Protein AF-A0A9E4EYC8-F1 (afdb_monomer)

Mean predicted aligned error: 3.81 Å

Solvent-accessible surface area (backbone atoms only — not comparable to full-atom values): 6809 Å² total; per-residue (Å²): 127,56,66,68,50,48,74,72,69,54,68,78,38,84,75,52,72,67,47,51,50,29,39,77,72,71,73,49,69,86,76,77,84,79,64,57,72,69,58,53,51,49,48,51,52,50,50,52,52,49,43,66,72,43,47,96,54,33,14,61,90,76,63,70,53,91,98,54,93,49,79,51,68,50,88,82,72,42,74,76,47,53,58,66,84,60,31,38,53,56,54,38,51,50,35,68,75,62,75,53,86,83,77,81,84,82,131

Structure (mmCIF, N/CA/C/O backbone):
data_AF-A0A9E4EYC8-F1
#
_entry.id   AF-A0A9E4EYC8-F1
#
loop_
_atom_site.group_PDB
_atom_site.id
_atom_site.type_symbol
_atom_site.label_atom_id
_atom_site.label_alt_id
_atom_site.label_comp_id
_atom_site.label_asym_id
_atom_site.label_entity_id
_atom_site.label_seq_id
_atom_site.pdbx_PDB_ins_code
_atom_site.Cartn_x
_atom_site.Cartn_y
_atom_site.Cartn_z
_atom_site.occupancy
_atom_site.B_iso_or_equiv
_atom_site.auth_seq_id
_atom_site.auth_comp_id
_atom_site.auth_asym_id
_atom_site.auth_atom_id
_atom_site.pdbx_PDB_model_num
ATOM 1 N N . MET A 1 1 ? -4.964 2.419 18.369 1.00 76.12 1 MET A N 1
ATOM 2 C CA . MET A 1 1 ? -3.981 2.895 17.375 1.00 76.12 1 MET A CA 1
ATOM 3 C C . MET A 1 1 ? -2.670 3.201 18.088 1.00 76.12 1 MET A C 1
ATOM 5 O O . MET A 1 1 ? -2.724 3.594 19.249 1.00 76.12 1 MET A O 1
ATOM 9 N N . ASP A 1 2 ? -1.522 3.001 17.435 1.00 78.62 2 ASP A N 1
ATOM 10 C CA . ASP A 1 2 ? -0.195 3.292 18.003 1.00 78.62 2 ASP A CA 1
ATOM 11 C C . ASP A 1 2 ? -0.059 4.791 18.335 1.00 78.62 2 ASP A C 1
ATOM 13 O O . ASP A 1 2 ? -0.263 5.653 17.476 1.00 78.62 2 ASP A O 1
ATOM 17 N N . SER A 1 3 ? 0.288 5.110 19.585 1.00 82.62 3 SER A N 1
ATOM 18 C CA . SER A 1 3 ? 0.437 6.490 20.056 1.00 82.62 3 SER A CA 1
ATOM 19 C C . SER A 1 3 ? 1.531 7.257 19.309 1.00 82.62 3 SER A C 1
ATOM 21 O O . SER A 1 3 ? 1.398 8.465 19.120 1.00 82.62 3 SER A O 1
ATOM 23 N N . LYS A 1 4 ? 2.573 6.575 18.818 1.00 85.69 4 LYS A N 1
ATOM 24 C CA . LYS A 1 4 ? 3.635 7.192 18.014 1.00 85.69 4 LYS A CA 1
ATOM 25 C C . LYS A 1 4 ? 3.128 7.642 16.650 1.00 85.69 4 LYS A C 1
ATOM 27 O O . LYS A 1 4 ? 3.520 8.713 16.200 1.00 85.69 4 LYS A O 1
ATOM 32 N N . LEU A 1 5 ? 2.255 6.866 16.003 1.00 82.81 5 LEU A N 1
ATOM 33 C CA . LEU A 1 5 ? 1.666 7.255 14.716 1.00 82.81 5 LEU A CA 1
ATOM 34 C C . LEU A 1 5 ? 0.796 8.503 14.885 1.00 82.81 5 LEU A C 1
ATOM 36 O O . LEU A 1 5 ? 0.963 9.472 14.147 1.00 82.81 5 LEU A O 1
ATOM 40 N N . LEU A 1 6 ? -0.057 8.519 15.913 1.00 87.38 6 LEU A N 1
ATOM 41 C CA . LEU A 1 6 ? -0.907 9.674 16.220 1.00 87.38 6 LEU A CA 1
ATOM 42 C C . LEU A 1 6 ? -0.074 10.941 16.488 1.00 87.38 6 LEU A C 1
ATOM 44 O O . LEU A 1 6 ? -0.369 12.002 15.946 1.00 87.38 6 LEU A O 1
ATOM 48 N N . GLN A 1 7 ? 1.019 10.828 17.252 1.00 90.25 7 GLN A N 1
ATOM 49 C CA . GLN A 1 7 ? 1.945 11.942 17.513 1.00 90.25 7 GLN A CA 1
ATOM 50 C C . GLN A 1 7 ? 2.651 12.465 16.253 1.00 90.25 7 GLN A C 1
ATOM 52 O O . GLN A 1 7 ? 3.099 13.608 16.231 1.00 90.25 7 GLN A O 1
ATOM 57 N N . ARG A 1 8 ? 2.762 11.643 15.204 1.00 86.62 8 ARG A N 1
ATOM 58 C CA . ARG A 1 8 ? 3.349 12.014 13.909 1.00 86.62 8 ARG A CA 1
ATOM 59 C C . ARG A 1 8 ? 2.316 12.564 12.920 1.00 86.62 8 ARG A C 1
ATOM 61 O O . ARG A 1 8 ? 2.649 12.755 11.756 1.00 86.62 8 ARG A O 1
ATOM 68 N N . GLY A 1 9 ? 1.096 12.846 13.380 1.00 86.75 9 GLY A N 1
ATOM 69 C CA . GLY A 1 9 ? 0.034 13.444 12.569 1.00 86.75 9 GLY A CA 1
ATOM 70 C C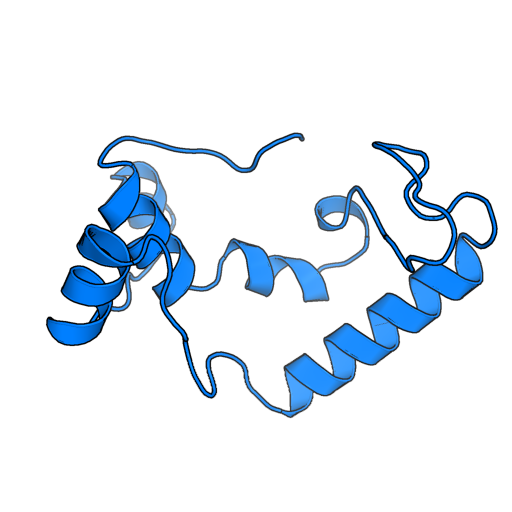 . GLY A 1 9 ? -0.793 12.432 11.780 1.00 86.75 9 GLY A C 1
ATOM 71 O O . GLY A 1 9 ? -1.560 12.827 10.906 1.00 86.75 9 GLY A O 1
ATOM 72 N N . PHE A 1 10 ? -0.661 11.136 12.072 1.00 86.81 10 PHE A N 1
ATOM 73 C CA . PHE A 1 10 ? -1.504 10.126 11.450 1.00 86.81 10 PHE A CA 1
ATOM 74 C C . PHE A 1 10 ? -2.958 10.267 11.914 1.00 86.81 10 PHE A C 1
ATOM 76 O O . PHE A 1 10 ? -3.238 10.245 13.116 1.00 86.81 10 PHE A O 1
ATOM 83 N N . VAL A 1 11 ? -3.885 10.351 10.958 1.00 90.38 11 VAL A N 1
ATOM 84 C CA . VAL A 1 11 ? -5.327 10.392 11.222 1.00 90.38 11 VAL A CA 1
ATOM 85 C C . VAL A 1 11 ? -5.934 9.045 10.820 1.00 90.38 11 VAL A C 1
ATOM 87 O O . VAL A 1 11 ? -6.033 8.767 9.624 1.00 90.38 11 VAL A O 1
ATOM 90 N N . PRO A 1 12 ? -6.329 8.188 11.780 1.00 89.00 12 PRO A N 1
ATOM 91 C CA . PRO A 1 12 ? -6.916 6.894 11.463 1.00 89.00 12 PRO A CA 1
ATOM 92 C C . PRO A 1 12 ? -8.270 7.068 10.777 1.00 89.00 12 PRO A C 1
ATOM 94 O O . PRO A 1 12 ? -9.119 7.826 11.248 1.00 89.00 12 PRO A O 1
ATOM 97 N N . GLN A 1 13 ? -8.496 6.311 9.706 1.00 93.19 13 GLN A N 1
ATOM 98 C CA . GLN A 1 13 ? -9.835 6.143 9.148 1.00 93.19 13 GLN A CA 1
ATOM 99 C C . GLN A 1 13 ? -10.483 4.894 9.753 1.00 93.19 13 GLN A C 1
ATOM 101 O O . GLN A 1 13 ? -9.846 3.837 9.741 1.00 93.19 13 GLN A O 1
ATOM 106 N N . PRO A 1 14 ? -11.698 4.995 10.324 1.00 92.12 14 PRO A N 1
ATOM 107 C CA . PRO A 1 14 ? -12.354 3.865 10.965 1.00 92.12 14 PRO A CA 1
ATOM 108 C C . PRO A 1 14 ? -12.792 2.821 9.934 1.00 92.12 14 PRO A C 1
ATOM 110 O O . PRO A 1 14 ? -13.225 3.161 8.835 1.00 92.12 14 PRO A O 1
ATOM 113 N N . LEU A 1 15 ? -12.720 1.550 10.324 1.00 95.50 15 LEU A N 1
ATOM 114 C CA . LEU A 1 15 ? -13.353 0.457 9.594 1.00 95.50 15 LEU A CA 1
ATOM 115 C C . LEU A 1 15 ? -14.837 0.377 9.950 1.00 95.50 15 LEU A C 1
ATOM 117 O O . LEU A 1 15 ? -15.237 0.670 11.080 1.00 95.50 15 LEU A O 1
ATOM 121 N N . THR A 1 16 ? -15.657 -0.060 9.000 1.00 96.69 16 THR A N 1
ATOM 122 C CA . THR A 1 16 ? -17.053 -0.395 9.289 1.00 96.69 16 THR A CA 1
ATOM 123 C C . THR A 1 16 ? -17.134 -1.681 10.124 1.00 96.69 16 THR A C 1
ATOM 125 O O . THR A 1 16 ? -16.232 -2.521 10.054 1.00 96.69 16 THR A O 1
ATOM 128 N N . PRO A 1 17 ? -18.232 -1.912 10.869 1.00 97.44 17 PRO A N 1
ATOM 129 C CA . PRO A 1 17 ? -18.421 -3.169 11.596 1.00 97.44 17 PRO A CA 1
ATOM 130 C C . PRO A 1 17 ? -18.312 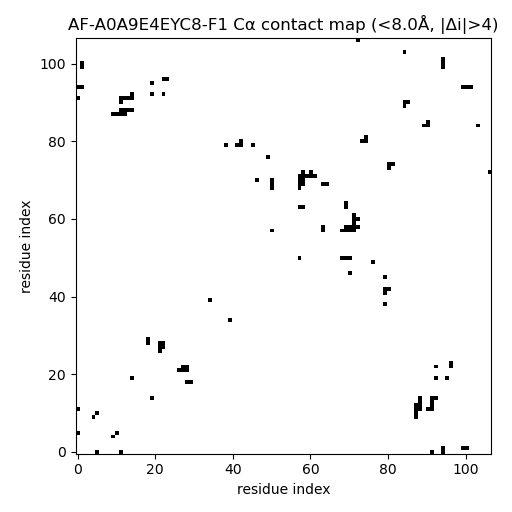-4.414 10.702 1.00 97.44 17 PRO A C 1
ATOM 132 O O . PRO A 1 17 ? -17.764 -5.431 11.120 1.00 97.44 17 PRO A O 1
ATOM 135 N N . ALA A 1 18 ? -18.779 -4.319 9.452 1.00 97.44 18 ALA A N 1
ATOM 136 C CA . ALA A 1 18 ? -18.678 -5.401 8.476 1.00 97.44 18 ALA A CA 1
ATOM 137 C C . ALA A 1 18 ? -17.222 -5.672 8.061 1.00 97.44 18 ALA A C 1
ATOM 139 O O . ALA A 1 18 ? -16.824 -6.827 7.948 1.00 97.44 18 ALA A O 1
ATOM 140 N N . GLN A 1 19 ? -16.413 -4.623 7.884 1.00 97.69 19 GLN A N 1
ATOM 141 C CA . GLN A 1 19 ? -14.990 -4.758 7.569 1.00 97.69 19 GLN A CA 1
ATOM 142 C C . GLN A 1 19 ? -14.205 -5.384 8.728 1.00 97.69 19 GLN A C 1
ATOM 144 O O . GLN A 1 19 ? -13.389 -6.272 8.488 1.00 97.69 19 GLN A O 1
ATOM 149 N N . CYS A 1 20 ? -14.480 -4.980 9.975 1.00 97.81 20 CYS A N 1
ATOM 150 C CA . CYS A 1 20 ? -13.890 -5.626 11.152 1.00 97.81 20 CYS A CA 1
ATOM 151 C C . CYS A 1 20 ? -14.273 -7.108 11.217 1.00 97.81 20 CYS A C 1
ATOM 153 O O . CYS A 1 20 ? -13.402 -7.963 11.322 1.00 97.81 20 CYS A O 1
ATOM 155 N N . SER A 1 21 ? -15.564 -7.421 11.061 1.00 98.06 21 SER A N 1
ATOM 156 C CA . SER A 1 21 ? -16.038 -8.806 11.072 1.00 98.06 21 SER A CA 1
ATOM 157 C C . SER A 1 21 ? -15.401 -9.650 9.964 1.00 98.06 21 SER A C 1
ATOM 159 O O . SER A 1 21 ? -15.034 -10.794 10.221 1.00 98.06 21 SER A O 1
ATOM 161 N N . ALA A 1 22 ? -15.216 -9.104 8.757 1.00 98.25 22 ALA A N 1
ATOM 162 C CA . ALA A 1 22 ? -14.538 -9.795 7.662 1.00 98.25 22 ALA A CA 1
ATOM 163 C C . ALA A 1 22 ? -13.064 -10.091 7.987 1.00 98.25 22 ALA A C 1
AT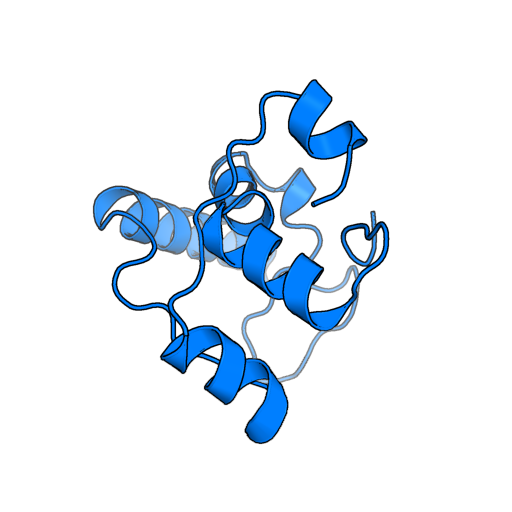OM 165 O O . ALA A 1 22 ? -12.611 -11.212 7.764 1.00 98.25 22 ALA A O 1
ATOM 166 N N . LEU A 1 23 ? -12.337 -9.134 8.578 1.00 98.19 23 LEU A N 1
ATOM 167 C CA . LEU A 1 23 ? -10.973 -9.371 9.061 1.00 98.19 23 LEU A CA 1
ATOM 168 C C . LEU A 1 23 ? -10.934 -10.481 10.118 1.00 98.19 23 LEU A C 1
ATOM 170 O O . LEU A 1 23 ? -10.107 -11.384 10.010 1.00 98.19 23 LEU A O 1
ATOM 174 N N . ASP A 1 24 ? -11.847 -10.443 11.090 1.00 98.00 24 ASP A N 1
ATOM 175 C CA . ASP A 1 24 ? -11.875 -11.381 12.219 1.00 98.00 24 ASP A CA 1
ATOM 176 C C . ASP A 1 24 ? -12.256 -12.811 11.807 1.00 98.00 24 ASP A C 1
ATOM 178 O O . ASP A 1 24 ? -11.815 -13.776 12.428 1.00 98.00 24 ASP A O 1
ATOM 182 N N . THR A 1 25 ? -13.091 -12.958 10.774 1.00 98.00 25 THR A N 1
ATOM 183 C CA . THR A 1 25 ? -13.671 -14.256 10.382 1.00 98.00 25 THR A CA 1
ATOM 184 C C . THR A 1 25 ? -13.051 -14.847 9.122 1.00 98.00 25 THR A C 1
ATOM 186 O O . THR A 1 25 ? -12.772 -16.044 9.089 1.00 98.00 25 THR A O 1
ATOM 189 N N . ASN A 1 26 ? -12.795 -14.029 8.099 1.00 97.81 26 ASN A N 1
ATOM 190 C CA . ASN A 1 26 ? -12.267 -14.484 6.810 1.00 97.81 26 ASN A CA 1
ATOM 191 C C . ASN A 1 26 ? -10.743 -14.339 6.717 1.00 97.81 26 ASN A C 1
ATOM 193 O O . ASN A 1 26 ? -10.127 -14.911 5.820 1.00 97.81 26 ASN A O 1
ATOM 197 N N . GLY A 1 27 ? -10.134 -13.536 7.596 1.00 96.94 27 GLY A N 1
ATOM 198 C CA . GLY A 1 27 ? -8.713 -13.193 7.532 1.00 96.94 27 GLY A CA 1
ATOM 199 C C . GLY A 1 27 ? -8.364 -12.161 6.452 1.00 96.94 27 GLY A C 1
ATOM 200 O O . GLY A 1 27 ? -7.185 -11.884 6.241 1.00 96.94 27 GLY A O 1
ATOM 201 N N . PHE A 1 28 ? -9.358 -11.582 5.767 1.00 97.12 28 PHE A N 1
ATOM 202 C CA . PHE A 1 28 ? -9.163 -10.525 4.774 1.00 97.12 28 PHE A CA 1
ATOM 203 C C . PHE A 1 28 ? -10.383 -9.601 4.663 1.00 97.12 28 PHE A C 1
ATOM 205 O O . PHE A 1 28 ? -11.500 -9.953 5.039 1.00 97.12 28 PHE A O 1
ATOM 212 N N . VAL A 1 29 ? -10.163 -8.418 4.089 1.00 97.12 29 VAL A N 1
ATOM 213 C CA . VAL A 1 29 ? -11.208 -7.454 3.733 1.00 97.12 29 VAL A CA 1
ATOM 214 C C . VAL A 1 29 ? -10.855 -6.771 2.414 1.00 97.12 29 VAL A C 1
ATOM 216 O O . VAL A 1 29 ? -9.678 -6.576 2.115 1.00 97.12 29 VAL A O 1
ATOM 219 N N . ILE A 1 30 ? -11.868 -6.408 1.628 1.00 95.62 30 ILE A N 1
ATOM 220 C CA . ILE A 1 30 ? -11.701 -5.627 0.399 1.00 95.62 30 ILE A CA 1
ATOM 221 C C . ILE A 1 30 ? -11.962 -4.155 0.729 1.00 95.62 30 ILE A C 1
ATOM 223 O O . ILE A 1 30 ? -13.000 -3.814 1.298 1.00 95.62 30 ILE A O 1
ATOM 227 N N . LEU A 1 31 ? -11.004 -3.293 0.388 1.00 94.00 31 LEU A N 1
ATOM 228 C CA . LEU A 1 31 ? -11.133 -1.840 0.477 1.00 94.00 31 LEU A CA 1
ATOM 229 C C . LEU A 1 31 ? -11.283 -1.290 -0.943 1.00 94.00 31 LEU A C 1
ATOM 231 O O . LEU A 1 31 ? -10.304 -1.180 -1.682 1.00 94.00 31 LEU A O 1
ATOM 235 N N . GLU A 1 32 ? -12.519 -1.007 -1.335 1.00 93.62 32 GLU A N 1
ATOM 236 C CA . GLU A 1 32 ? -12.835 -0.465 -2.656 1.00 93.62 32 GLU A CA 1
ATOM 237 C C . GLU A 1 32 ? -12.455 1.015 -2.737 1.00 93.62 32 GLU A C 1
ATOM 239 O O . GLU A 1 32 ? -12.531 1.735 -1.742 1.00 93.62 32 GLU A O 1
ATOM 244 N N . GLU A 1 33 ? -12.009 1.448 -3.921 1.00 92.94 33 GLU A N 1
ATOM 245 C CA . GLU A 1 33 ? -11.733 2.862 -4.238 1.00 92.94 33 GLU A CA 1
ATOM 246 C C . GLU A 1 33 ? -10.821 3.574 -3.219 1.00 92.94 33 GLU A C 1
ATOM 248 O O . GLU A 1 33 ? -10.892 4.782 -3.004 1.00 92.94 33 GLU A O 1
ATOM 253 N N . VAL A 1 34 ? -9.921 2.812 -2.593 1.00 92.69 34 VAL A N 1
ATOM 254 C CA . VAL A 1 34 ? -9.087 3.276 -1.475 1.00 92.69 34 VAL A CA 1
ATOM 255 C C . VAL A 1 34 ? -8.006 4.285 -1.891 1.00 92.69 34 VAL A C 1
ATOM 257 O O . VAL A 1 34 ? -7.414 4.951 -1.037 1.00 92.69 34 VAL A O 1
ATOM 260 N N . ILE A 1 35 ? -7.750 4.409 -3.197 1.00 93.75 35 ILE A N 1
ATOM 261 C CA . ILE A 1 35 ? -6.787 5.344 -3.784 1.00 93.75 35 ILE A CA 1
ATOM 262 C C . ILE A 1 35 ? -7.403 6.098 -4.967 1.00 93.75 35 ILE A C 1
ATOM 264 O O . ILE A 1 35 ? -8.234 5.557 -5.697 1.00 93.75 35 ILE A O 1
ATOM 268 N N . ALA A 1 36 ? -6.961 7.338 -5.182 1.00 95.06 36 ALA A N 1
ATOM 269 C CA . ALA A 1 36 ? -7.432 8.166 -6.288 1.00 95.06 36 ALA A CA 1
ATOM 270 C C . ALA A 1 36 ? -6.961 7.624 -7.659 1.00 95.06 36 ALA A C 1
ATOM 272 O O . ALA A 1 36 ? -5.833 7.126 -7.755 1.00 95.06 36 ALA A O 1
ATOM 273 N N . PRO A 1 37 ? -7.762 7.774 -8.733 1.00 96.94 37 PRO A N 1
ATOM 274 C CA . PRO A 1 37 ? -7.407 7.285 -10.069 1.00 96.94 37 PRO A CA 1
ATOM 275 C C . PRO A 1 37 ? -6.074 7.820 -10.608 1.00 96.94 37 PRO A C 1
ATOM 277 O O . PRO A 1 37 ? -5.305 7.057 -11.191 1.00 96.94 37 PRO A O 1
ATOM 280 N N . ASP A 1 38 ? -5.769 9.097 -10.371 1.00 97.31 38 ASP A N 1
ATOM 281 C CA . ASP A 1 38 ? -4.530 9.719 -10.854 1.00 97.31 38 ASP A CA 1
ATOM 282 C C . ASP A 1 38 ? -3.294 9.123 -10.170 1.00 97.31 38 ASP A C 1
ATOM 284 O O . ASP A 1 38 ? -2.312 8.784 -10.830 1.00 97.31 38 ASP A O 1
ATOM 288 N N . TRP A 1 39 ? -3.370 8.895 -8.854 1.00 97.06 39 TRP A N 1
ATOM 289 C CA . TRP A 1 39 ? -2.292 8.240 -8.113 1.00 97.06 39 TRP A CA 1
ATOM 290 C C . TRP A 1 39 ? -2.134 6.771 -8.528 1.00 97.06 39 TRP A C 1
ATOM 292 O O . TRP A 1 39 ? -1.014 6.286 -8.666 1.00 97.06 39 TRP A O 1
ATOM 302 N N . LEU A 1 40 ? -3.232 6.061 -8.811 1.00 97.38 40 LEU A N 1
ATOM 303 C CA . LEU A 1 40 ? -3.168 4.706 -9.368 1.00 97.38 40 LEU A CA 1
ATOM 304 C C . LEU A 1 40 ? -2.452 4.677 -10.729 1.00 97.38 40 LEU A C 1
ATOM 306 O O . LEU A 1 40 ? -1.679 3.754 -10.997 1.00 97.38 40 LEU A O 1
ATOM 310 N N . ALA A 1 41 ? -2.708 5.662 -11.594 1.00 98.06 41 ALA A N 1
ATOM 311 C CA . ALA A 1 41 ? -2.024 5.778 -12.877 1.00 98.06 41 ALA A CA 1
ATOM 312 C C . ALA A 1 41 ? -0.518 6.028 -12.689 1.00 98.06 41 ALA A C 1
ATOM 314 O O . ALA A 1 41 ? 0.295 5.357 -13.329 1.00 98.06 41 ALA A O 1
ATOM 315 N N . GLU A 1 42 ? -0.147 6.919 -11.765 1.00 97.69 42 GLU A N 1
ATOM 316 C CA . GLU A 1 42 ? 1.250 7.198 -11.418 1.00 97.69 42 GLU A CA 1
ATOM 317 C C . GLU A 1 42 ? 1.955 5.960 -10.845 1.00 97.69 42 GLU A C 1
ATOM 319 O O . GLU A 1 42 ? 3.016 5.580 -11.335 1.00 97.69 42 GLU A O 1
ATOM 324 N N . LEU A 1 43 ? 1.336 5.260 -9.886 1.00 97.38 43 LEU A N 1
ATOM 325 C CA . LEU A 1 43 ? 1.866 4.023 -9.300 1.00 97.38 43 LEU A CA 1
ATOM 326 C C . LEU A 1 43 ? 2.197 2.977 -10.366 1.00 97.38 43 LEU A C 1
ATOM 328 O O . LEU A 1 43 ? 3.270 2.377 -10.327 1.00 97.38 43 LEU A O 1
ATOM 332 N N . ARG A 1 44 ? 1.285 2.759 -11.322 1.00 97.44 44 ARG A N 1
ATOM 333 C CA . ARG A 1 44 ? 1.488 1.808 -12.426 1.00 97.44 44 ARG A CA 1
ATOM 334 C C . ARG A 1 44 ? 2.643 2.234 -13.318 1.00 97.44 44 ARG A C 1
ATOM 336 O O . ARG A 1 44 ? 3.529 1.429 -13.587 1.00 97.44 44 ARG A O 1
ATOM 343 N N . HIS A 1 45 ? 2.656 3.502 -13.723 1.00 98.12 45 HIS A N 1
ATOM 344 C CA . HIS A 1 45 ? 3.711 4.038 -14.571 1.00 98.12 45 HIS A CA 1
ATOM 345 C C . HIS A 1 45 ? 5.090 3.914 -13.909 1.00 98.12 45 HIS A C 1
ATOM 347 O O . HIS A 1 45 ? 6.031 3.414 -14.524 1.00 98.12 45 HIS A O 1
ATOM 353 N N . THR A 1 46 ? 5.209 4.313 -12.641 1.00 97.94 46 THR A N 1
ATOM 354 C CA . THR A 1 46 ? 6.465 4.233 -11.892 1.00 97.94 46 THR A CA 1
ATOM 355 C C . THR A 1 46 ? 6.897 2.788 -11.663 1.00 97.94 46 THR A C 1
ATOM 357 O O . THR A 1 46 ? 8.070 2.474 -11.856 1.00 97.94 46 THR A O 1
ATOM 360 N N . PHE A 1 47 ? 5.968 1.891 -11.316 1.00 97.56 47 PHE A N 1
ATOM 361 C CA . PHE A 1 47 ? 6.254 0.461 -11.198 1.00 97.56 47 PHE A CA 1
ATOM 362 C C . PHE A 1 47 ? 6.812 -0.110 -12.508 1.00 97.56 47 PHE A C 1
ATOM 364 O O . PHE A 1 47 ? 7.848 -0.773 -12.496 1.00 97.56 47 PHE A O 1
ATOM 371 N N . ASP A 1 48 ? 6.164 0.175 -13.641 1.00 97.62 48 ASP A N 1
ATOM 372 C CA . ASP A 1 48 ? 6.599 -0.310 -14.952 1.00 97.62 48 ASP A CA 1
ATOM 373 C C . ASP A 1 48 ? 7.975 0.241 -15.339 1.00 97.62 48 ASP A C 1
ATOM 375 O O . ASP A 1 48 ? 8.834 -0.521 -15.785 1.00 97.62 48 ASP A O 1
ATOM 379 N N . ALA A 1 49 ? 8.218 1.533 -15.106 1.00 98.00 49 ALA A N 1
ATOM 380 C CA . ALA A 1 49 ? 9.503 2.165 -15.383 1.00 98.00 49 ALA A CA 1
ATOM 381 C C . ALA A 1 49 ? 10.643 1.574 -14.539 1.00 98.00 49 ALA A C 1
ATOM 383 O O . ALA A 1 49 ? 11.726 1.307 -15.060 1.00 98.00 49 ALA A O 1
ATOM 384 N N . ILE A 1 50 ? 10.412 1.342 -13.243 1.00 97.56 50 ILE A N 1
ATOM 385 C CA . ILE A 1 50 ? 11.413 0.739 -12.354 1.00 97.56 50 ILE A CA 1
ATOM 386 C C . ILE A 1 50 ? 11.672 -0.710 -12.750 1.00 97.56 50 ILE A C 1
ATOM 388 O O . ILE A 1 50 ? 12.828 -1.097 -12.876 1.00 97.56 50 ILE A O 1
ATOM 392 N N . PHE A 1 51 ? 10.618 -1.488 -12.997 1.00 96.81 51 PHE A N 1
ATOM 393 C CA . PHE A 1 51 ? 10.748 -2.883 -13.405 1.00 96.81 51 PHE A CA 1
ATOM 394 C C . PHE A 1 51 ? 11.527 -3.021 -14.718 1.00 96.81 51 PHE A C 1
ATOM 396 O O . PHE A 1 51 ? 12.430 -3.844 -14.806 1.00 96.81 51 PHE A O 1
ATOM 403 N N . ALA A 1 52 ? 11.243 -2.177 -15.715 1.00 97.00 52 ALA A N 1
ATOM 404 C CA . ALA A 1 52 ? 11.990 -2.168 -16.973 1.00 97.00 52 ALA A CA 1
ATOM 405 C C . ALA A 1 52 ? 13.462 -1.760 -16.788 1.00 97.00 52 ALA A C 1
ATOM 407 O O . ALA A 1 52 ? 14.336 -2.283 -17.473 1.00 97.00 52 ALA A O 1
ATOM 408 N N . ARG A 1 53 ? 13.739 -0.831 -15.864 1.00 97.00 53 ARG A N 1
ATOM 409 C CA . ARG A 1 53 ? 15.099 -0.376 -15.547 1.00 97.00 53 ARG A CA 1
ATOM 410 C C . ARG A 1 53 ? 15.912 -1.430 -14.795 1.00 97.00 53 ARG A C 1
ATOM 412 O O . ARG A 1 53 ? 17.110 -1.529 -15.030 1.00 97.00 53 ARG A O 1
ATOM 419 N N . GLU A 1 54 ? 15.290 -2.157 -13.871 1.00 95.94 54 GLU A N 1
ATOM 420 C CA . GLU A 1 54 ? 15.949 -3.205 -13.079 1.00 95.94 54 GLU A CA 1
ATOM 421 C C . GLU A 1 54 ? 16.094 -4.514 -13.862 1.00 95.94 54 GLU A C 1
ATOM 423 O O . GLU A 1 54 ? 17.064 -5.237 -13.657 1.00 95.94 54 GLU A O 1
ATOM 428 N N . GLY A 1 55 ? 15.184 -4.786 -14.803 1.00 94.62 55 GLY A N 1
ATOM 429 C CA . GLY A 1 55 ? 15.269 -5.939 -15.694 1.00 94.62 55 GLY A CA 1
ATOM 430 C C . GLY A 1 55 ? 15.363 -7.247 -14.912 1.00 94.62 55 GLY A C 1
ATOM 431 O O . GLY A 1 55 ? 14.548 -7.506 -14.027 1.00 94.62 55 GLY A O 1
ATOM 432 N N . ASP A 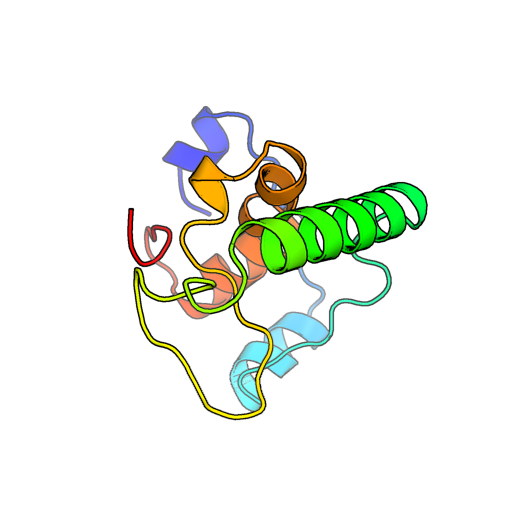1 56 ? 16.382 -8.045 -15.221 1.00 93.31 56 ASP A N 1
ATOM 433 C CA . ASP A 1 56 ? 16.618 -9.349 -14.592 1.00 93.31 56 ASP A CA 1
ATOM 434 C C . ASP A 1 56 ? 16.968 -9.253 -13.100 1.00 93.31 56 ASP A C 1
ATOM 436 O O . ASP A 1 56 ? 16.853 -10.248 -12.396 1.00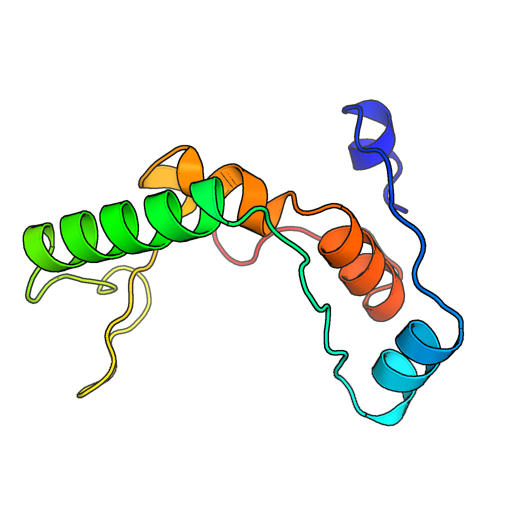 93.31 56 ASP A O 1
ATOM 440 N N . GLU A 1 57 ? 17.331 -8.072 -12.589 1.00 93.75 57 GLU A N 1
ATOM 441 C CA . GLU A 1 57 ? 17.624 -7.843 -11.166 1.00 93.75 57 GLU A CA 1
ATOM 442 C C . GLU A 1 57 ? 16.388 -7.388 -10.371 1.00 93.75 57 GLU A C 1
ATOM 444 O O . GLU A 1 57 ? 16.450 -7.209 -9.153 1.00 93.75 57 GLU A O 1
ATOM 449 N N . ALA A 1 58 ? 15.237 -7.202 -11.029 1.00 93.81 58 ALA A N 1
ATOM 450 C CA . ALA A 1 58 ? 14.021 -6.739 -10.372 1.00 93.81 58 ALA A CA 1
ATOM 451 C C . ALA A 1 58 ? 13.605 -7.691 -9.233 1.00 93.81 58 ALA A C 1
ATOM 453 O O . ALA A 1 58 ? 13.278 -8.860 -9.456 1.00 93.81 58 ALA A O 1
ATOM 454 N N . GLY A 1 59 ? 13.624 -7.182 -7.996 1.00 91.94 59 GLY A N 1
ATOM 455 C CA . GLY A 1 59 ? 13.241 -7.924 -6.791 1.00 91.94 59 GLY A CA 1
ATOM 456 C C . GLY A 1 59 ? 14.307 -8.874 -6.227 1.00 91.94 59 GLY A C 1
ATOM 457 O O . GLY A 1 59 ? 13.997 -9.624 -5.291 1.00 91.94 59 GLY A O 1
ATOM 458 N N . ALA A 1 60 ? 15.537 -8.846 -6.755 1.00 90.88 60 ALA A N 1
ATOM 459 C CA . ALA A 1 60 ? 16.665 -9.661 -6.295 1.00 90.88 60 ALA A CA 1
ATOM 460 C C . ALA A 1 60 ? 17.055 -9.398 -4.828 1.00 90.88 60 ALA A C 1
ATOM 462 O O . ALA A 1 60 ? 17.622 -10.268 -4.171 1.00 90.88 60 ALA A O 1
ATOM 463 N N . GLU A 1 61 ? 16.693 -8.238 -4.274 1.00 86.81 61 GLU A N 1
ATOM 464 C CA . GLU A 1 61 ? 17.011 -7.849 -2.897 1.00 86.81 61 GLU A CA 1
ATOM 465 C C . GLU A 1 61 ? 16.279 -8.695 -1.843 1.00 86.81 61 GLU A C 1
ATOM 467 O O . GLU A 1 61 ? 16.675 -8.720 -0.679 1.00 86.81 61 GLU A O 1
ATOM 472 N N . VAL A 1 62 ? 15.196 -9.378 -2.231 1.00 86.06 62 VAL A N 1
ATOM 473 C CA . VAL A 1 62 ? 14.407 -10.224 -1.324 1.00 86.06 62 VAL A CA 1
ATOM 474 C C . VAL A 1 62 ? 14.267 -11.634 -1.877 1.00 86.06 62 VAL A C 1
ATOM 476 O O . VAL A 1 62 ? 14.712 -12.588 -1.246 1.00 86.06 62 VAL A O 1
ATOM 479 N N . ALA A 1 63 ? 13.589 -11.772 -3.015 1.00 85.19 63 ALA A N 1
ATOM 480 C CA . ALA A 1 63 ? 13.362 -13.044 -3.686 1.00 85.19 63 ALA A CA 1
ATOM 481 C C . ALA A 1 63 ? 12.677 -12.789 -5.027 1.00 85.19 63 ALA A C 1
ATOM 483 O O . ALA A 1 63 ? 11.654 -12.099 -5.088 1.00 85.19 63 ALA A O 1
ATOM 484 N N . GLN A 1 64 ? 13.188 -13.431 -6.070 1.00 90.94 64 GLN A N 1
ATOM 485 C CA . GLN A 1 64 ? 12.553 -13.478 -7.379 1.00 90.94 64 GLN A CA 1
ATOM 486 C C . GLN A 1 64 ? 11.692 -14.730 -7.513 1.00 90.94 64 GLN A C 1
ATOM 488 O O . GLN A 1 64 ? 11.914 -15.743 -6.848 1.00 90.94 64 GLN A O 1
ATOM 493 N N . MET A 1 65 ? 10.680 -14.647 -8.371 1.00 89.38 65 MET A N 1
ATOM 494 C CA . MET A 1 65 ? 9.795 -15.760 -8.682 1.00 89.38 65 MET A CA 1
ATOM 495 C C . MET A 1 65 ? 9.553 -15.768 -10.183 1.00 89.38 65 MET A C 1
ATOM 497 O O . MET A 1 65 ? 9.111 -14.769 -10.750 1.00 89.38 65 MET A O 1
ATOM 501 N N . GLU A 1 66 ? 9.862 -16.893 -10.819 1.00 89.00 66 GLU A N 1
ATOM 502 C CA . GLU A 1 66 ? 9.697 -17.057 -12.258 1.00 89.00 66 GLU A CA 1
ATOM 503 C C . GLU A 1 66 ? 8.248 -16.768 -12.678 1.00 89.00 66 GLU A C 1
ATOM 505 O O . GLU A 1 66 ? 7.292 -17.183 -12.021 1.00 89.00 66 GLU A O 1
ATOM 510 N N . GLY A 1 67 ? 8.087 -16.000 -13.758 1.00 90.50 67 GLY A N 1
ATOM 511 C CA . GLY A 1 67 ? 6.779 -15.590 -14.271 1.00 90.50 67 GLY A CA 1
ATOM 512 C C . GLY A 1 67 ? 6.082 -14.476 -13.480 1.00 90.50 67 GLY A C 1
ATOM 513 O O . GLY A 1 67 ? 4.999 -14.048 -13.881 1.00 90.50 67 GLY A O 1
ATOM 514 N N . VAL A 1 68 ? 6.677 -13.964 -12.396 1.00 91.81 68 VAL A N 1
ATOM 515 C CA . VAL A 1 68 ? 6.083 -12.903 -11.570 1.00 91.81 68 VAL A CA 1
ATOM 516 C C . VAL A 1 68 ? 6.893 -11.619 -11.673 1.00 91.81 68 VAL A C 1
ATOM 518 O O . VAL A 1 68 ? 8.068 -11.564 -11.322 1.00 91.81 68 VAL A O 1
ATOM 521 N N . ARG A 1 69 ? 6.228 -10.533 -12.079 1.00 94.12 69 ARG A N 1
ATOM 522 C CA . ARG A 1 69 ? 6.805 -9.189 -11.991 1.00 94.12 69 ARG A CA 1
ATOM 523 C C . ARG A 1 69 ? 6.820 -8.751 -10.532 1.00 94.12 69 ARG A C 1
ATOM 525 O O . ARG A 1 69 ? 5.764 -8.496 -9.953 1.00 94.12 69 ARG A O 1
ATOM 532 N N . ARG A 1 70 ? 8.008 -8.657 -9.940 1.00 93.62 70 ARG A N 1
ATOM 533 C CA . ARG A 1 70 ? 8.180 -8.274 -8.540 1.00 93.62 70 ARG A CA 1
ATOM 534 C C . ARG A 1 70 ? 9.234 -7.188 -8.408 1.00 93.62 70 ARG A C 1
ATOM 536 O O . ARG A 1 70 ? 10.312 -7.294 -8.971 1.00 93.62 70 ARG A O 1
ATOM 543 N N . LEU A 1 71 ? 8.907 -6.171 -7.620 1.00 94.12 71 LEU A N 1
ATOM 544 C CA . LEU A 1 71 ? 9.864 -5.199 -7.110 1.00 94.12 71 LEU A CA 1
ATOM 545 C C . LEU A 1 71 ? 9.979 -5.383 -5.599 1.00 94.12 71 LEU A C 1
ATOM 547 O O . LEU A 1 71 ? 8.981 -5.645 -4.922 1.00 94.12 71 LEU A O 1
ATOM 551 N N . ALA A 1 72 ? 11.192 -5.248 -5.082 1.00 92.69 72 ALA A N 1
ATOM 552 C CA . ALA A 1 72 ? 11.460 -5.130 -3.658 1.00 92.69 72 ALA A CA 1
ATOM 553 C C . ALA A 1 72 ? 11.957 -3.717 -3.336 1.00 92.69 72 ALA A C 1
ATOM 555 O O . ALA A 1 72 ? 12.174 -2.912 -4.240 1.00 92.69 72 ALA A O 1
ATOM 556 N N . ASP A 1 73 ? 12.091 -3.422 -2.044 1.00 92.00 73 ASP A N 1
ATOM 557 C CA . ASP A 1 73 ? 12.634 -2.157 -1.540 1.00 92.00 73 ASP A CA 1
ATOM 558 C C . ASP A 1 73 ? 11.925 -0.892 -2.072 1.00 92.00 73 ASP A C 1
ATOM 560 O O . ASP A 1 73 ? 12.526 0.143 -2.348 1.00 92.00 73 ASP A O 1
ATOM 564 N N . LEU A 1 74 ? 10.598 -0.965 -2.233 1.00 93.75 74 LEU A N 1
ATOM 565 C CA . LEU A 1 74 ? 9.815 0.135 -2.807 1.00 93.75 74 LEU A CA 1
ATOM 566 C C . LEU A 1 74 ? 9.890 1.435 -1.990 1.00 93.75 74 LEU A C 1
ATOM 568 O O . LEU A 1 74 ? 9.740 2.511 -2.564 1.00 93.75 74 LEU A O 1
ATOM 572 N N . VAL A 1 75 ? 10.189 1.345 -0.688 1.00 93.00 75 VAL A N 1
ATOM 573 C CA . VAL A 1 75 ? 10.424 2.502 0.196 1.00 93.00 75 VAL A CA 1
ATOM 574 C C . VAL A 1 75 ? 11.553 3.392 -0.338 1.00 93.00 75 VAL A C 1
ATOM 576 O O . VAL A 1 75 ? 11.471 4.614 -0.247 1.00 93.00 75 VAL A O 1
ATOM 579 N N . ASN A 1 76 ? 12.582 2.802 -0.951 1.00 92.69 76 ASN A N 1
ATOM 580 C CA . ASN A 1 76 ? 13.722 3.533 -1.505 1.00 92.69 76 ASN A CA 1
ATOM 581 C C . ASN A 1 76 ? 13.591 3.816 -3.012 1.00 92.69 76 ASN A C 1
ATOM 583 O O . ASN A 1 76 ? 14.484 4.424 -3.604 1.00 92.69 76 ASN A O 1
ATOM 587 N N . LYS A 1 77 ? 12.488 3.402 -3.652 1.00 93.12 77 LYS A N 1
ATOM 588 C CA . LYS A 1 77 ? 12.317 3.468 -5.116 1.00 93.12 77 LYS A CA 1
ATOM 589 C C . LYS A 1 77 ? 11.347 4.549 -5.594 1.00 93.12 77 LYS A C 1
ATOM 591 O O . LYS A 1 77 ? 11.110 4.670 -6.793 1.00 93.12 77 LYS A O 1
ATOM 596 N N . G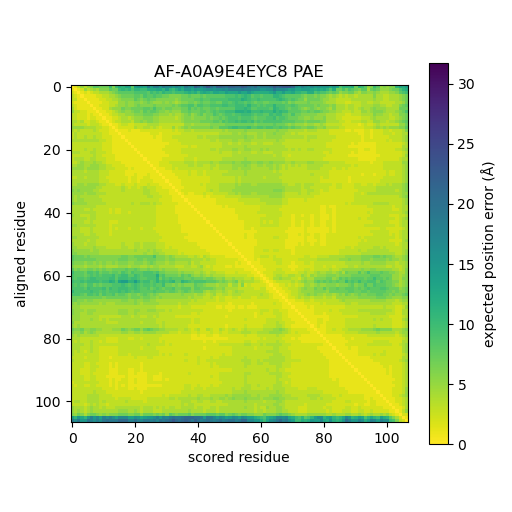LY A 1 78 ? 10.840 5.384 -4.690 1.00 92.88 78 GLY A N 1
ATOM 597 C CA . GLY A 1 78 ? 10.149 6.621 -5.046 1.00 92.88 78 GLY A CA 1
ATOM 598 C C . GLY A 1 78 ? 8.976 6.954 -4.134 1.00 92.88 78 GLY A C 1
ATOM 599 O O . GLY A 1 78 ? 8.238 6.078 -3.696 1.00 92.88 78 GLY A O 1
ATOM 600 N N . LYS A 1 79 ? 8.754 8.255 -3.929 1.00 94.06 79 LYS A N 1
ATOM 601 C CA . LYS A 1 79 ? 7.725 8.773 -3.011 1.00 94.06 79 LYS A CA 1
ATOM 602 C C . LYS A 1 79 ? 6.295 8.369 -3.373 1.00 94.06 79 LYS A C 1
ATOM 604 O O . LYS A 1 79 ? 5.418 8.408 -2.518 1.00 94.06 79 LYS A O 1
ATOM 609 N N . VAL A 1 80 ? 6.048 7.972 -4.624 1.00 96.00 80 VAL A N 1
ATOM 610 C CA . VAL A 1 80 ? 4.734 7.477 -5.061 1.00 96.00 80 VAL A CA 1
ATOM 611 C C . VAL A 1 80 ? 4.292 6.249 -4.252 1.00 96.00 80 VAL A C 1
ATOM 613 O O . VAL A 1 80 ? 3.095 6.050 -4.049 1.00 96.00 80 VAL A O 1
ATOM 616 N N . PHE A 1 81 ? 5.243 5.454 -3.739 1.00 95.94 81 PHE A N 1
ATOM 617 C CA . PHE A 1 81 ? 4.965 4.280 -2.912 1.00 95.94 81 PHE A CA 1
ATOM 618 C C . PHE A 1 81 ? 4.713 4.624 -1.440 1.00 95.94 81 PHE A C 1
ATOM 620 O O . PHE A 1 81 ? 4.086 3.819 -0.748 1.00 95.94 81 PHE A O 1
ATOM 627 N N . ASP A 1 82 ? 5.118 5.809 -0.966 1.00 93.62 82 ASP A N 1
ATOM 628 C CA . ASP A 1 82 ? 4.978 6.215 0.440 1.00 93.62 82 ASP A CA 1
ATOM 629 C C . ASP A 1 82 ? 3.529 6.114 0.908 1.00 93.62 82 ASP A C 1
ATOM 631 O O . ASP A 1 82 ? 3.217 5.566 1.967 1.00 93.62 82 ASP A O 1
ATOM 635 N N . ALA A 1 83 ? 2.618 6.601 0.070 1.00 91.81 83 ALA A N 1
ATOM 636 C CA . ALA A 1 83 ? 1.200 6.614 0.373 1.00 91.81 83 ALA A CA 1
ATOM 637 C C . ALA A 1 83 ? 0.578 5.203 0.427 1.00 91.81 83 ALA A C 1
ATOM 639 O O . ALA A 1 83 ? -0.475 5.048 1.041 1.00 91.81 83 ALA A O 1
ATOM 640 N N . VAL A 1 84 ? 1.222 4.162 -0.126 1.00 93.50 84 VAL A N 1
ATOM 641 C CA . VAL A 1 84 ? 0.735 2.771 -0.033 1.00 93.50 84 VAL A CA 1
ATOM 642 C C . VAL A 1 84 ? 0.847 2.265 1.402 1.00 93.50 84 VAL A C 1
ATOM 644 O O . VAL A 1 84 ? -0.144 1.829 1.983 1.00 93.50 84 VAL A O 1
ATOM 647 N N . TYR A 1 85 ? 2.036 2.346 2.004 1.00 91.19 85 TYR A N 1
ATOM 648 C CA . TYR A 1 85 ? 2.253 1.871 3.376 1.00 91.19 85 TYR A CA 1
ATOM 649 C C . TYR A 1 85 ? 1.833 2.889 4.445 1.00 91.19 85 TYR A C 1
ATOM 651 O O . TYR A 1 85 ? 1.793 2.553 5.629 1.00 91.19 85 TYR A O 1
ATOM 659 N N . LEU A 1 86 ? 1.490 4.115 4.042 1.00 91.12 86 LEU A N 1
ATOM 660 C CA . LEU A 1 86 ? 0.876 5.133 4.897 1.00 91.12 86 LEU A CA 1
ATOM 661 C C . LEU A 1 86 ? -0.647 5.239 4.730 1.00 91.12 86 LEU A C 1
ATOM 663 O O . LEU A 1 86 ? -1.254 6.125 5.335 1.00 91.12 86 LEU A O 1
ATOM 667 N N . GLN A 1 87 ? -1.281 4.363 3.940 1.00 93.38 87 GLN A N 1
ATOM 668 C CA . GLN A 1 87 ? -2.717 4.457 3.683 1.00 93.38 87 GLN A CA 1
ATOM 669 C C . GLN A 1 87 ? -3.511 4.343 5.012 1.00 93.38 87 GLN A C 1
ATOM 671 O O . GLN A 1 87 ? -3.333 3.370 5.757 1.00 93.38 87 GLN A O 1
ATOM 676 N N . PRO A 1 88 ? -4.381 5.319 5.353 1.00 93.00 88 PRO A N 1
ATOM 677 C CA . PRO A 1 88 ? -4.998 5.375 6.679 1.00 93.00 88 PRO A CA 1
ATOM 678 C C . PRO A 1 88 ? -5.878 4.188 7.072 1.00 93.00 88 PRO A C 1
ATOM 680 O O . PRO A 1 88 ? -5.796 3.696 8.197 1.00 93.00 88 PRO A O 1
ATOM 683 N N . THR A 1 89 ? -6.722 3.723 6.159 1.00 94.75 89 THR A N 1
ATOM 684 C CA . THR A 1 89 ? -7.624 2.582 6.363 1.00 94.75 89 THR A CA 1
ATOM 685 C C . THR A 1 89 ? -6.844 1.276 6.543 1.00 94.75 89 THR A C 1
ATOM 687 O O . THR A 1 89 ? -7.182 0.474 7.411 1.00 94.75 89 THR A O 1
ATOM 690 N N . LEU A 1 90 ? -5.758 1.088 5.786 1.00 94.69 90 LEU A N 1
ATOM 691 C CA . LEU A 1 90 ? -4.833 -0.036 5.877 1.00 94.69 90 LEU A CA 1
ATOM 692 C C . LEU A 1 90 ? -4.183 -0.071 7.255 1.00 94.69 90 LEU A C 1
ATOM 694 O O . LEU A 1 90 ? -4.205 -1.108 7.909 1.00 94.69 90 LEU A O 1
ATOM 698 N N . LEU A 1 91 ? -3.634 1.048 7.730 1.00 93.62 91 LEU A N 1
ATOM 699 C CA . LEU A 1 91 ? -2.994 1.092 9.045 1.00 93.62 91 LEU A CA 1
ATOM 700 C C . LEU A 1 91 ? -4.002 0.863 10.183 1.00 93.62 91 LEU A C 1
ATOM 702 O O . LEU A 1 91 ? -3.661 0.201 11.167 1.00 93.62 91 LEU A O 1
ATOM 706 N N . THR A 1 92 ? -5.251 1.324 10.042 1.00 94.69 92 THR A N 1
ATOM 707 C CA . THR A 1 92 ? -6.341 0.946 10.958 1.00 94.69 92 THR A CA 1
ATOM 708 C C . THR A 1 92 ? -6.620 -0.555 10.920 1.00 94.69 92 THR A C 1
ATOM 710 O O . THR A 1 92 ? -6.712 -1.167 11.983 1.00 94.69 92 THR A O 1
ATOM 713 N N . ALA A 1 93 ? -6.697 -1.167 9.735 1.00 95.88 93 ALA A N 1
ATOM 714 C CA . ALA A 1 93 ? -6.913 -2.606 9.582 1.00 95.88 93 ALA A CA 1
ATOM 715 C C . ALA A 1 93 ? -5.769 -3.443 10.169 1.00 95.88 93 ALA A C 1
ATOM 717 O O . ALA A 1 93 ? -6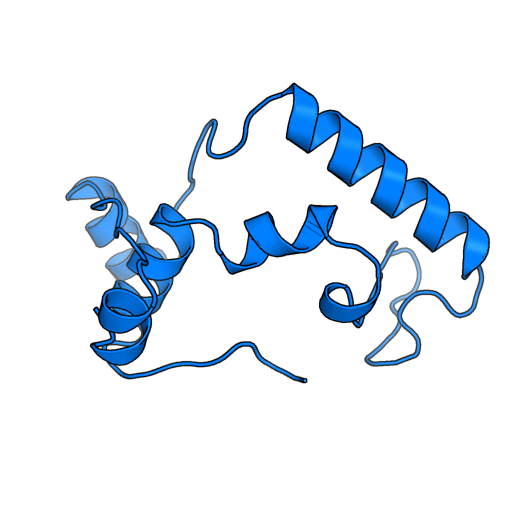.012 -4.393 10.909 1.00 95.88 93 ALA A O 1
ATOM 718 N N . VAL A 1 94 ? -4.518 -3.056 9.921 1.00 95.06 94 VAL A N 1
ATOM 719 C CA . VAL A 1 94 ? -3.342 -3.720 10.498 1.00 95.06 94 VAL A CA 1
ATOM 720 C C . VAL A 1 94 ? -3.352 -3.602 12.021 1.00 95.06 94 VAL A C 1
ATOM 722 O O . VAL A 1 94 ? -3.111 -4.593 12.712 1.00 95.06 94 VAL A O 1
ATOM 725 N N . PHE A 1 95 ? -3.677 -2.425 12.568 1.00 94.25 95 PHE A N 1
ATOM 726 C CA . PHE A 1 95 ? -3.809 -2.263 14.016 1.00 94.25 95 PHE A CA 1
ATOM 727 C C . PHE A 1 95 ? -4.941 -3.127 14.588 1.00 94.25 95 PHE A C 1
ATOM 729 O O . PHE A 1 95 ? -4.754 -3.724 15.647 1.00 94.25 95 PHE A O 1
ATOM 736 N N . HIS A 1 96 ? -6.083 -3.213 13.896 1.00 95.12 96 HIS A N 1
ATOM 737 C CA . HIS A 1 96 ? -7.212 -4.062 14.290 1.00 95.12 96 HIS A CA 1
ATOM 738 C C . HIS A 1 96 ? -6.798 -5.532 14.417 1.00 95.12 96 HIS A C 1
ATOM 740 O O . HIS A 1 96 ? -7.131 -6.173 15.408 1.00 95.12 96 HIS A O 1
ATOM 746 N N . VAL A 1 97 ? -6.003 -6.043 13.475 1.00 96.12 97 VAL A N 1
ATOM 747 C CA . VAL A 1 97 ? -5.531 -7.437 13.507 1.00 96.12 97 VAL A CA 1
ATOM 748 C C . VAL A 1 97 ? -4.431 -7.652 14.552 1.00 96.12 97 VAL A C 1
ATOM 750 O O . VAL A 1 97 ? -4.452 -8.634 15.289 1.00 96.12 97 VAL A O 1
ATOM 753 N N . LEU A 1 98 ? -3.439 -6.759 14.625 1.00 94.44 98 LEU A N 1
ATOM 754 C CA . LEU A 1 98 ? -2.247 -6.986 15.451 1.00 94.44 98 LEU A CA 1
ATOM 755 C C . LEU A 1 98 ? -2.424 -6.583 16.921 1.00 94.44 98 LEU A C 1
ATOM 757 O O . LEU A 1 98 ? -1.735 -7.141 17.775 1.00 94.44 98 LEU A O 1
ATOM 761 N N . GLN A 1 99 ? -3.284 -5.600 17.215 1.00 92.69 99 GLN A N 1
ATOM 762 C CA . GLN A 1 99 ? -3.574 -5.071 18.562 1.00 92.69 99 GLN A CA 1
ATOM 763 C C . GLN A 1 99 ? -2.327 -4.675 19.380 1.00 92.69 99 GLN A C 1
ATOM 765 O O . GLN A 1 99 ? -2.329 -4.662 20.610 1.00 92.69 99 GLN A O 1
ATOM 770 N N . ARG A 1 100 ? -1.230 -4.340 18.696 1.00 92.38 100 ARG A N 1
ATOM 771 C CA . ARG A 1 100 ? 0.055 -3.945 19.288 1.00 92.38 100 ARG A CA 1
ATOM 772 C C . ARG A 1 100 ? 0.839 -3.059 18.317 1.00 92.38 100 ARG A C 1
ATOM 774 O O . ARG A 1 100 ? 0.517 -3.058 1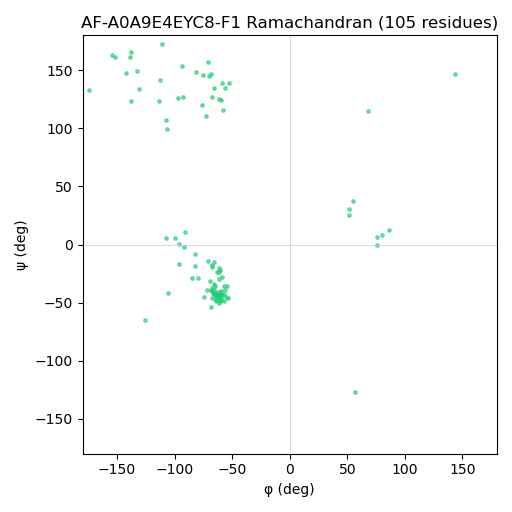7.128 1.00 92.38 100 ARG A O 1
ATOM 781 N N . PRO A 1 101 ? 1.867 -2.325 18.784 1.00 90.25 101 PRO A N 1
ATOM 782 C CA . PRO A 1 101 ? 2.770 -1.597 17.898 1.00 90.25 101 PRO A CA 1
ATOM 783 C C . PRO A 1 101 ? 3.349 -2.508 16.813 1.00 90.25 101 PRO A C 1
ATOM 785 O O . PRO A 1 101 ? 3.722 -3.653 17.083 1.00 90.25 101 PR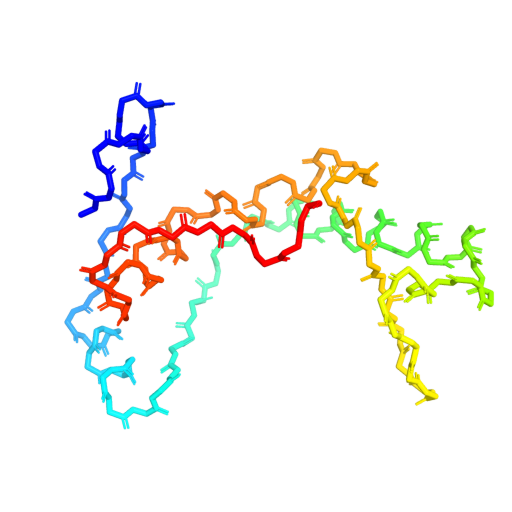O A O 1
ATOM 788 N N . PHE A 1 102 ? 3.438 -1.996 15.591 1.00 90.75 102 PHE A N 1
ATOM 789 C CA . PHE A 1 102 ? 3.916 -2.739 14.430 1.00 90.75 102 PHE A CA 1
ATOM 790 C C . PHE A 1 102 ? 4.845 -1.878 13.579 1.00 90.75 102 PHE A C 1
ATOM 792 O O . PHE A 1 102 ? 4.942 -0.664 13.749 1.00 90.75 102 PHE A O 1
ATOM 799 N N . LYS A 1 103 ? 5.563 -2.531 12.670 1.00 89.69 103 LYS A N 1
ATOM 800 C CA . LYS A 1 103 ? 6.463 -1.891 11.714 1.00 89.69 103 LYS A CA 1
ATOM 801 C C . LYS A 1 103 ? 6.313 -2.551 10.353 1.00 89.69 103 LYS A C 1
ATOM 803 O O . LYS A 1 103 ? 5.843 -3.686 10.274 1.00 89.69 103 LYS A O 1
ATOM 808 N N . LEU A 1 104 ? 6.757 -1.858 9.309 1.00 89.50 104 LEU A N 1
ATOM 809 C CA . LEU A 1 104 ? 6.918 -2.469 7.997 1.00 89.50 104 LEU A CA 1
ATOM 810 C C . LEU A 1 104 ? 7.899 -3.647 8.100 1.00 89.50 104 LEU A C 1
ATOM 812 O O . LEU A 1 104 ? 8.896 -3.587 8.829 1.00 89.50 104 LEU A O 1
ATOM 816 N N . HIS A 1 105 ? 7.582 -4.740 7.412 1.00 84.06 105 HIS A N 1
ATOM 817 C CA . HIS A 1 105 ? 8.472 -5.886 7.349 1.00 84.06 105 HIS A CA 1
ATOM 818 C C . HIS A 1 105 ? 9.626 -5.580 6.389 1.00 84.06 105 HIS A C 1
ATOM 820 O O . HIS A 1 105 ? 9.387 -5.396 5.200 1.00 84.06 105 HIS A O 1
ATOM 826 N N . SER A 1 106 ? 10.853 -5.625 6.916 1.00 63.97 106 SER A N 1
ATOM 827 C CA . SER A 1 106 ? 12.108 -5.288 6.232 1.00 63.97 106 SER A CA 1
ATOM 828 C C . SER A 1 106 ? 12.254 -3.798 5.885 1.00 63.97 106 SER A C 1
ATOM 830 O O . SER A 1 106 ? 11.505 -3.257 5.078 1.00 63.97 106 SER A O 1
ATOM 832 N N . LEU A 1 107 ? 13.248 -3.169 6.516 1.00 57.62 107 LEU A N 1
ATOM 833 C CA . LEU A 1 107 ? 13.932 -1.938 6.113 1.00 57.62 107 LEU A CA 1
ATOM 834 C C . LEU A 1 107 ? 15.424 -2.265 6.106 1.00 57.62 107 LEU A C 1
ATOM 836 O O . LEU A 1 107 ? 15.832 -2.970 7.063 1.00 57.62 107 LEU A O 1
#

Sequence (107 aa):
MDSKLLQRGFVPQPLTPAQCSALDTNGFVILEEVIAPDWLAELRHTFDAIFAREGDEAGAEVAQMEGVRRLADLVNKGKVFDAVYLQPTLLTAVFHVLQRPFKLHSL

Foldseek 3Di:
DDPVCVVVVADADDDDPVQLVCCVPVVDGDDPPLDDPVLVVVVVVLLVVVLVVCPPNACVVPDDDPPDRHHPPVVPSDPSCVCVVSRRHVVNSVCSVPVDDDDPDDD

Nearest PDB structures (foldseek):
  7dt0-assembly3_C  TM=7.305E-01  e=2.842E-01  uncultured bacterium esnapd13

Secondary structure (DSSP, 8-state):
--HHHHHTT--PPPPPHHHHHHHHHHS----TT-S-HHHHHHHHHHHHHHHHHHGGGTTTTT---TT------GGGS-GGGHHHHT-HHHHHHHHHHH-S----S--

Radius of gyration: 15.95 Å; Cα contacts (8 Å, |Δi|>4): 75; chains: 1; bounding box: 36×30×37 Å

pLDDT: mean 92.65, std 6.17, range [57.62, 98.25]